Protein AF-A0A5D3JNY1-F1 (afdb_monomer_lite)

pLDDT: mean 77.34, std 17.38, range [34.56, 98.12]

Radius of gyration: 27.17 Å; chains: 1; bounding box: 45×22×76 Å

Secondary structure (DSSP, 8-state):
---HHHHHHHHHHHHHHHH-SS-----HHHHHHHHHHHHHS--PPPPPTT-----SS--HHHHHHHHHHHHTT--HHHHHHHHHHTSPP------

Foldseek 3Di:
DDDPVNVVVVVVVVVVVVPDPDDDDDPPVRVVVVVVCVVVVDPDDDADPPDADFDPDQDPQLVVQLVVCVVVVHDPVSSNVSSRVRGDHDPPPDD

Sequence (95 aa):
MINRNKLEHILEYAKQQRYIGQSCKVPPEDMVEIMERLLNAGNSPVIPDGYVMVPKEATLEMIKSGASAASNGMLIPGIYKAMLAAAPQEVTNGK

Structure (mmCIF, N/CA/C/O backbone):
data_AF-A0A5D3JNY1-F1
#
_entry.id   AF-A0A5D3JNY1-F1
#
loop_
_atom_site.group_PDB
_atom_site.id
_atom_site.type_symbol
_atom_site.label_atom_id
_atom_site.label_alt_id
_atom_site.label_comp_id
_atom_site.label_asym_id
_atom_site.label_entity_id
_atom_site.label_seq_id
_atom_site.pdbx_PDB_ins_code
_atom_site.Cartn_x
_atom_site.Cartn_y
_atom_site.Cartn_z
_atom_site.occupancy
_atom_site.B_iso_or_equiv
_atom_site.auth_seq_id
_atom_site.auth_comp_id
_atom_site.auth_asym_id
_atom_site.auth_atom_id
_atom_site.pdbx_PDB_model_num
ATOM 1 N N . MET A 1 1 ? 6.496 -4.586 -52.130 1.00 54.00 1 MET A N 1
ATOM 2 C CA . MET A 1 1 ? 7.667 -4.717 -53.028 1.00 54.00 1 MET A CA 1
ATOM 3 C C . MET A 1 1 ? 8.744 -3.759 -52.542 1.00 54.00 1 MET A C 1
ATOM 5 O O . MET A 1 1 ? 8.426 -2.604 -52.286 1.00 54.00 1 MET A O 1
ATOM 9 N N . ILE A 1 2 ? 9.969 -4.234 -52.309 1.00 56.06 2 ILE A N 1
ATOM 10 C CA . ILE A 1 2 ? 11.071 -3.397 -51.804 1.00 56.06 2 ILE A CA 1
ATOM 11 C C . ILE A 1 2 ? 11.654 -2.575 -52.963 1.00 56.06 2 ILE A C 1
ATOM 13 O O . ILE A 1 2 ? 11.972 -3.124 -54.013 1.00 56.06 2 ILE A O 1
ATOM 17 N N . ASN A 1 3 ? 11.755 -1.255 -52.776 1.00 79.56 3 ASN A N 1
ATOM 18 C CA . ASN A 1 3 ? 12.344 -0.322 -53.741 1.00 79.56 3 ASN A CA 1
ATOM 19 C C . ASN A 1 3 ? 13.880 -0.463 -53.750 1.00 79.56 3 ASN A C 1
ATOM 21 O O . ASN A 1 3 ? 14.481 -0.692 -52.700 1.00 79.56 3 ASN A O 1
ATOM 25 N N . ARG A 1 4 ? 14.513 -0.266 -54.910 1.00 71.69 4 ARG A N 1
ATOM 26 C CA . ARG A 1 4 ? 15.967 -0.312 -55.122 1.00 71.69 4 ARG A CA 1
ATOM 27 C C . ARG A 1 4 ? 16.740 0.518 -54.095 1.00 71.69 4 ARG A C 1
ATOM 29 O O . ARG A 1 4 ? 17.688 0.015 -53.512 1.00 71.69 4 ARG A O 1
ATOM 36 N N . ASN A 1 5 ? 16.272 1.724 -53.777 1.00 80.12 5 ASN A N 1
ATOM 37 C CA . ASN A 1 5 ? 16.925 2.586 -52.781 1.00 80.12 5 ASN A CA 1
ATOM 38 C C . ASN A 1 5 ? 16.943 1.956 -51.378 1.00 80.12 5 ASN A C 1
ATOM 40 O O . ASN A 1 5 ? 17.912 2.092 -50.639 1.00 80.12 5 ASN A O 1
ATOM 44 N N . LYS A 1 6 ? 15.880 1.225 -51.024 1.00 70.19 6 LYS A N 1
ATOM 45 C CA . LYS A 1 6 ? 15.773 0.518 -49.744 1.00 70.19 6 LYS A CA 1
ATOM 46 C C . LYS A 1 6 ? 16.649 -0.738 -49.728 1.00 70.19 6 LYS A C 1
ATOM 48 O O . LYS A 1 6 ? 17.171 -1.091 -48.679 1.00 70.19 6 LYS A O 1
ATOM 53 N N . LEU A 1 7 ? 16.845 -1.377 -50.884 1.00 72.69 7 LEU A N 1
ATOM 54 C CA . LEU A 1 7 ? 17.757 -2.511 -51.041 1.00 72.69 7 LEU A CA 1
ATOM 55 C C . LEU A 1 7 ? 19.225 -2.085 -50.878 1.00 72.69 7 LEU A C 1
ATOM 57 O O . LEU A 1 7 ? 19.951 -2.725 -50.126 1.00 72.69 7 LEU A O 1
ATOM 61 N N . GLU A 1 8 ? 19.638 -0.982 -51.509 1.00 73.25 8 GLU A N 1
ATOM 62 C CA . GLU A 1 8 ? 20.997 -0.428 -51.373 1.00 73.25 8 GLU A CA 1
ATOM 63 C C . GLU A 1 8 ? 21.309 -0.059 -49.916 1.00 73.25 8 GLU A C 1
ATOM 65 O O . GLU A 1 8 ? 22.363 -0.408 -49.392 1.00 73.25 8 GLU A O 1
ATOM 70 N N . HIS A 1 9 ? 20.349 0.553 -49.217 1.00 68.88 9 HIS A N 1
ATOM 71 C CA . HIS A 1 9 ? 20.507 0.928 -47.812 1.00 68.88 9 HIS A CA 1
ATOM 72 C C . HIS A 1 9 ? 20.679 -0.288 -46.882 1.00 68.88 9 HIS A C 1
ATOM 74 O O . HIS A 1 9 ? 21.452 -0.245 -45.929 1.00 68.88 9 HIS A O 1
ATOM 80 N N . ILE A 1 10 ? 19.986 -1.397 -47.168 1.00 71.75 10 ILE A N 1
ATOM 81 C CA . ILE A 1 10 ? 20.110 -2.656 -46.415 1.00 71.75 10 ILE A CA 1
ATOM 82 C C . ILE A 1 10 ? 21.448 -3.346 -46.714 1.00 71.75 10 ILE A C 1
ATOM 84 O O . ILE A 1 10 ? 22.087 -3.873 -45.804 1.00 71.75 10 ILE A O 1
ATOM 88 N N . LEU A 1 11 ? 21.887 -3.343 -47.975 1.00 73.38 11 LEU A N 1
ATOM 89 C CA . LEU A 1 11 ? 23.153 -3.954 -48.388 1.00 73.38 11 LEU A CA 1
ATOM 90 C C . LEU A 1 11 ? 24.358 -3.213 -47.808 1.00 73.38 11 LEU A C 1
ATOM 92 O O . LEU A 1 11 ? 25.308 -3.849 -47.352 1.00 73.38 11 LEU A O 1
ATOM 96 N N . GLU A 1 12 ? 24.308 -1.885 -47.785 1.00 72.56 12 GLU A N 1
ATOM 97 C CA . GLU A 1 12 ? 25.367 -1.062 -47.208 1.00 72.56 12 GLU A CA 1
ATOM 98 C C . GLU A 1 12 ? 25.444 -1.244 -45.685 1.00 72.56 12 GLU A C 1
ATOM 100 O O . GLU A 1 12 ? 26.530 -1.412 -45.126 1.00 72.56 12 GLU A O 1
ATOM 105 N N . TYR A 1 13 ? 24.288 -1.359 -45.025 1.00 61.81 13 TYR A N 1
ATOM 106 C CA . TYR A 1 13 ? 24.188 -1.687 -43.603 1.00 61.81 13 TYR A CA 1
ATOM 107 C C . TYR A 1 13 ? 24.759 -3.081 -43.280 1.00 61.81 13 TYR A C 1
ATOM 109 O O . TYR A 1 13 ? 25.545 -3.236 -42.348 1.00 61.81 13 TYR A O 1
ATOM 117 N N . ALA A 1 14 ? 24.449 -4.100 -44.089 1.00 62.25 14 ALA A N 1
ATOM 118 C CA . ALA A 1 14 ? 24.967 -5.459 -43.909 1.00 62.25 14 ALA A CA 1
ATOM 119 C C . ALA A 1 14 ? 26.484 -5.572 -44.169 1.00 62.25 14 ALA A C 1
ATOM 121 O O . ALA A 1 14 ? 27.176 -6.346 -43.506 1.00 62.25 14 ALA A O 1
ATOM 122 N N . LYS A 1 15 ? 27.038 -4.782 -45.100 1.00 63.56 15 LYS A N 1
ATOM 123 C CA . LYS A 1 15 ? 28.495 -4.700 -45.319 1.00 63.56 15 LYS A CA 1
ATOM 124 C C . LYS A 1 15 ? 29.217 -4.073 -44.126 1.00 63.56 15 LYS A C 1
ATOM 126 O O . LYS A 1 15 ? 30.273 -4.569 -43.732 1.00 63.56 15 LYS A O 1
ATOM 131 N N . GLN A 1 16 ? 28.633 -3.035 -43.524 1.00 60.56 16 GLN A N 1
ATOM 132 C CA . GLN A 1 16 ? 29.166 -2.398 -42.315 1.00 60.56 16 GLN A CA 1
ATOM 133 C C . GLN A 1 16 ? 29.205 -3.363 -41.117 1.00 60.56 16 GLN A C 1
ATOM 135 O O . GLN A 1 16 ? 30.146 -3.307 -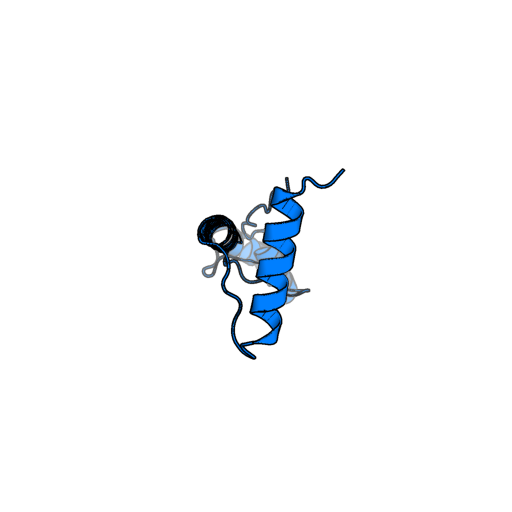40.327 1.00 60.56 16 GLN A O 1
ATOM 140 N N . GLN A 1 17 ? 28.259 -4.306 -41.022 1.00 55.91 17 GLN A N 1
ATOM 141 C CA . GLN A 1 17 ? 28.212 -5.316 -39.954 1.00 55.91 17 GLN A CA 1
ATOM 142 C C . GLN A 1 17 ? 29.384 -6.315 -39.970 1.00 55.91 17 GLN A C 1
ATOM 144 O O . GLN A 1 17 ? 29.720 -6.868 -38.925 1.00 55.91 17 GLN A O 1
ATOM 149 N N . ARG A 1 18 ? 30.029 -6.562 -41.124 1.00 54.81 18 ARG A N 1
ATOM 150 C CA . ARG A 1 18 ? 31.103 -7.573 -41.249 1.00 54.81 18 ARG A CA 1
ATOM 151 C C . ARG A 1 18 ? 32.508 -7.030 -40.960 1.00 54.81 18 ARG A C 1
ATOM 153 O O . ARG A 1 18 ? 33.428 -7.818 -40.762 1.00 54.81 18 ARG A O 1
ATOM 160 N N . TYR A 1 19 ? 32.688 -5.708 -40.950 1.00 53.38 19 TYR A N 1
ATOM 161 C CA . TYR A 1 19 ? 34.016 -5.081 -40.887 1.00 53.38 19 TYR A CA 1
ATOM 162 C C . TYR A 1 19 ? 34.491 -4.717 -39.476 1.00 53.38 19 TYR A C 1
ATOM 164 O O . TYR A 1 19 ? 35.681 -4.496 -39.271 1.00 53.38 19 TYR A O 1
ATOM 172 N N . ILE A 1 20 ? 33.589 -4.649 -38.500 1.00 51.81 20 ILE A N 1
ATOM 173 C CA . ILE A 1 20 ? 33.888 -4.122 -37.167 1.00 51.81 20 ILE A CA 1
ATOM 174 C C . ILE A 1 20 ? 33.179 -4.974 -36.126 1.00 51.81 20 ILE A C 1
ATOM 176 O O . ILE A 1 20 ? 31.999 -4.793 -35.850 1.00 51.81 20 ILE A O 1
ATOM 180 N N . GLY A 1 21 ? 33.903 -5.920 -35.535 1.00 52.50 21 GLY A N 1
ATOM 181 C CA . GLY A 1 21 ? 33.414 -6.772 -34.452 1.00 52.50 21 GLY A CA 1
ATOM 182 C C . GLY A 1 21 ? 33.092 -6.040 -33.139 1.00 52.50 21 GLY A C 1
ATOM 183 O O . GLY A 1 21 ? 33.325 -6.626 -32.089 1.00 52.50 21 GLY A O 1
ATOM 184 N N . GLN A 1 22 ? 32.590 -4.792 -33.150 1.00 55.94 22 GLN A N 1
ATOM 185 C CA . GLN A 1 22 ? 32.073 -4.136 -31.945 1.00 55.94 22 GLN A CA 1
ATOM 186 C C . GLN A 1 22 ? 31.124 -2.939 -32.185 1.00 55.94 22 GLN A C 1
ATOM 188 O O . GLN A 1 22 ? 31.359 -2.086 -33.037 1.00 55.94 22 GLN A O 1
ATOM 193 N N . SER A 1 23 ? 30.089 -2.923 -31.331 1.00 52.66 23 SER A N 1
ATOM 194 C CA . SER A 1 23 ? 29.043 -1.934 -31.004 1.00 52.66 23 SER A CA 1
ATOM 195 C C . SER A 1 23 ? 28.206 -1.319 -32.135 1.00 52.66 23 SER A C 1
ATOM 197 O O . SER A 1 23 ? 28.645 -0.462 -32.900 1.00 52.66 23 SER A O 1
ATOM 199 N N . CYS A 1 24 ? 26.936 -1.714 -32.122 1.00 51.62 24 CYS A N 1
ATOM 200 C CA . CYS A 1 24 ? 25.792 -1.18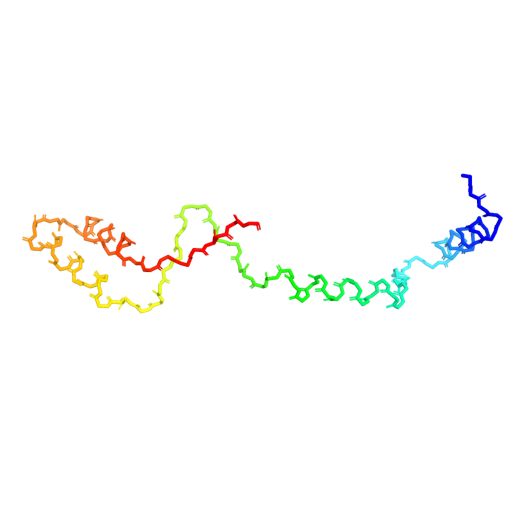0 -32.848 1.00 51.62 24 CYS A CA 1
ATOM 201 C C . CYS A 1 24 ? 25.800 0.359 -32.922 1.00 51.62 24 CYS A C 1
ATOM 203 O O . CYS A 1 24 ? 25.764 1.031 -31.894 1.00 51.62 24 CYS A O 1
ATOM 205 N N . LYS A 1 25 ? 25.786 0.922 -34.135 1.00 56.09 25 LYS A N 1
ATOM 206 C CA . LYS A 1 25 ? 25.476 2.340 -34.364 1.00 56.09 25 LYS A CA 1
ATOM 207 C C . LYS A 1 25 ? 23.981 2.451 -34.625 1.00 56.09 25 LYS A C 1
ATOM 209 O O . LYS A 1 25 ? 23.528 2.240 -35.747 1.00 56.09 25 LYS A O 1
ATOM 214 N N . VAL A 1 26 ? 23.224 2.685 -33.563 1.00 56.94 26 VAL A N 1
ATOM 215 C CA . VAL A 1 26 ? 21.797 2.998 -33.655 1.00 56.94 26 VAL A CA 1
ATOM 216 C C . VAL A 1 26 ? 21.658 4.367 -34.352 1.00 56.94 26 VAL A C 1
ATOM 218 O O . VAL A 1 26 ? 22.371 5.297 -33.961 1.00 56.94 26 VAL A O 1
ATOM 221 N N . PRO A 1 27 ? 20.823 4.503 -35.401 1.00 63.00 27 PRO A N 1
ATOM 222 C CA . PRO A 1 27 ? 20.541 5.786 -36.046 1.00 63.00 27 PRO A CA 1
ATOM 223 C C . PRO A 1 27 ? 20.056 6.839 -35.036 1.00 63.00 27 PRO A C 1
ATOM 225 O O . PRO A 1 27 ? 19.371 6.483 -34.078 1.00 63.00 27 PRO A O 1
ATOM 228 N N . PRO A 1 28 ? 20.386 8.129 -35.214 1.00 59.31 28 PRO A N 1
ATOM 229 C CA . PRO A 1 28 ? 19.999 9.173 -34.266 1.00 59.31 28 PRO A CA 1
ATOM 230 C C . PRO A 1 28 ? 18.476 9.292 -34.091 1.00 59.31 28 PRO A C 1
ATOM 232 O O . PRO A 1 28 ? 18.028 9.583 -32.987 1.00 59.31 28 PRO A O 1
ATOM 235 N N . GLU A 1 29 ? 17.682 8.996 -35.122 1.00 62.16 29 GLU A N 1
ATOM 236 C CA . GLU A 1 29 ? 16.217 8.923 -35.038 1.00 62.16 29 GLU A CA 1
ATOM 237 C C . GLU A 1 29 ? 15.747 7.788 -34.110 1.00 62.16 29 GLU A C 1
ATOM 239 O O . GLU A 1 29 ? 14.893 8.001 -33.250 1.00 62.16 29 GLU A O 1
ATOM 244 N N . ASP A 1 30 ? 16.367 6.610 -34.213 1.00 72.56 30 ASP A N 1
ATOM 245 C CA . ASP A 1 30 ? 16.053 5.441 -33.382 1.00 72.56 30 ASP A CA 1
ATOM 246 C C . ASP A 1 30 ? 16.549 5.626 -31.932 1.00 72.56 30 ASP A C 1
ATOM 248 O O . ASP A 1 30 ? 15.947 5.116 -30.988 1.00 72.56 30 ASP A O 1
ATOM 252 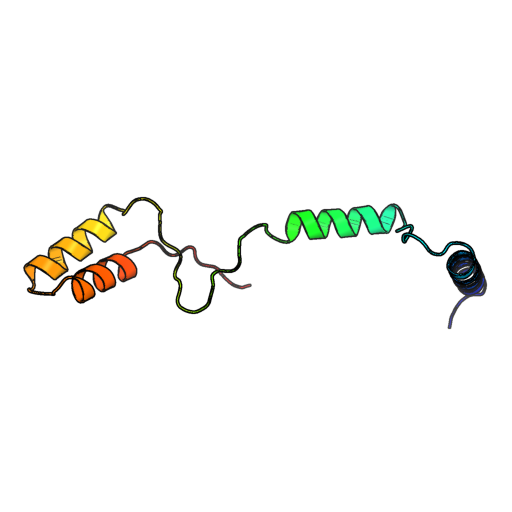N N . MET A 1 31 ? 17.629 6.391 -31.721 1.00 69.12 31 MET A N 1
ATOM 253 C CA . MET A 1 31 ? 18.135 6.732 -30.383 1.00 69.12 31 MET A CA 1
ATOM 254 C C . MET A 1 31 ? 17.135 7.575 -29.587 1.00 69.12 31 MET A C 1
ATOM 256 O O . MET A 1 31 ? 17.007 7.378 -28.378 1.00 69.12 31 MET A O 1
ATOM 260 N N . VAL A 1 32 ? 16.425 8.495 -30.250 1.00 69.88 32 VAL A N 1
ATOM 261 C CA . VAL A 1 32 ? 15.397 9.332 -29.613 1.00 69.88 32 VAL A CA 1
ATOM 262 C C . VAL A 1 32 ? 14.213 8.475 -29.180 1.00 69.88 32 VAL A C 1
ATOM 264 O O . VAL A 1 32 ? 13.801 8.562 -28.026 1.00 69.88 32 VAL A O 1
ATOM 267 N N . GLU A 1 33 ? 13.729 7.587 -30.052 1.00 73.69 33 GLU A N 1
ATOM 268 C CA . GLU A 1 33 ? 12.622 6.679 -29.728 1.00 73.69 33 GLU A CA 1
ATOM 269 C C . GLU A 1 33 ? 12.988 5.716 -28.585 1.00 73.69 33 GLU A C 1
ATOM 271 O O . GLU A 1 33 ? 12.189 5.470 -27.678 1.00 73.69 33 GLU A O 1
ATOM 276 N N . ILE A 1 34 ? 14.217 5.191 -28.579 1.00 71.12 34 ILE A N 1
ATOM 277 C CA . ILE A 1 34 ? 14.708 4.320 -27.505 1.00 71.12 34 ILE A CA 1
ATOM 278 C C . ILE A 1 34 ? 14.828 5.090 -26.189 1.00 71.12 34 ILE A C 1
ATOM 280 O O . ILE 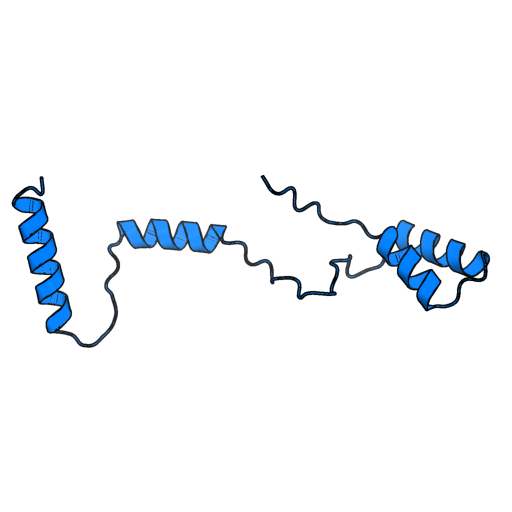A 1 34 ? 14.418 4.580 -25.148 1.00 71.12 34 ILE A O 1
ATOM 284 N N . MET A 1 35 ? 15.368 6.309 -26.213 1.00 72.19 35 MET A N 1
ATOM 285 C CA . MET A 1 35 ? 15.523 7.120 -25.009 1.00 72.19 35 MET A CA 1
ATOM 286 C C . MET A 1 35 ? 14.166 7.538 -24.441 1.00 72.19 35 MET A C 1
ATOM 288 O O . MET A 1 35 ? 13.964 7.449 -23.235 1.00 72.19 35 MET A O 1
ATOM 292 N N . GLU A 1 36 ? 13.212 7.904 -25.294 1.00 75.44 36 GLU A N 1
ATOM 293 C CA . GLU A 1 36 ? 11.835 8.188 -24.895 1.00 75.44 36 GLU A CA 1
ATOM 294 C C . GLU A 1 36 ? 11.174 6.961 -24.254 1.00 75.44 36 GLU A C 1
ATOM 296 O O . GLU A 1 36 ? 10.584 7.063 -23.180 1.00 75.44 36 GLU A O 1
ATOM 301 N N . ARG A 1 37 ? 11.341 5.770 -24.840 1.00 68.94 37 ARG A N 1
ATOM 302 C CA . ARG A 1 37 ? 10.840 4.523 -24.245 1.00 68.94 37 ARG A CA 1
ATOM 303 C C . ARG A 1 37 ? 11.510 4.186 -22.921 1.00 68.94 37 ARG A C 1
ATOM 305 O O . ARG A 1 37 ? 10.814 3.746 -22.020 1.00 68.94 37 ARG A O 1
ATOM 312 N N . LEU A 1 38 ? 12.818 4.394 -22.778 1.00 70.88 38 LEU A N 1
ATOM 313 C CA . LEU A 1 38 ? 13.540 4.149 -21.523 1.00 70.88 38 LEU A CA 1
ATOM 314 C C . LEU A 1 38 ? 13.142 5.139 -20.424 1.00 70.88 38 LEU A C 1
ATOM 316 O O . LEU A 1 38 ? 12.991 4.742 -19.273 1.00 70.88 38 LEU A O 1
ATOM 320 N N . LEU A 1 39 ? 12.930 6.408 -20.774 1.00 70.50 39 LEU A N 1
ATOM 321 C CA . LEU A 1 39 ? 12.420 7.421 -19.849 1.00 70.50 39 LEU A CA 1
ATOM 322 C C . LEU A 1 39 ? 10.979 7.108 -19.420 1.00 70.50 39 LEU A C 1
ATOM 324 O O . LEU A 1 39 ? 10.632 7.295 -18.255 1.00 70.50 39 LEU A O 1
ATOM 328 N N . ASN A 1 40 ? 10.171 6.566 -20.335 1.00 66.00 40 ASN A N 1
ATOM 329 C CA . ASN A 1 40 ? 8.788 6.166 -20.079 1.00 66.00 40 ASN A CA 1
ATOM 330 C C . ASN A 1 40 ? 8.646 4.759 -19.475 1.00 66.00 40 ASN A C 1
ATOM 332 O O . ASN A 1 40 ? 7.566 4.421 -18.995 1.00 66.00 40 ASN A O 1
ATOM 336 N N . ALA A 1 41 ? 9.703 3.939 -19.459 1.00 65.69 41 ALA A N 1
ATOM 337 C CA . ALA A 1 41 ? 9.657 2.543 -19.011 1.00 65.69 41 ALA A CA 1
ATOM 338 C C . ALA A 1 41 ? 9.414 2.377 -17.502 1.00 65.69 41 ALA A C 1
ATOM 340 O O . ALA A 1 41 ? 9.310 1.245 -17.044 1.00 65.69 41 ALA A O 1
ATOM 341 N N . GLY A 1 42 ? 9.287 3.474 -16.747 1.00 60.44 42 GLY A N 1
ATOM 342 C CA . GLY A 1 42 ? 8.951 3.457 -15.330 1.00 60.44 42 GLY A CA 1
ATOM 343 C C . GLY A 1 42 ? 10.042 2.782 -14.506 1.00 60.44 42 GLY A C 1
ATOM 344 O O . GLY A 1 42 ? 10.090 1.566 -14.382 1.00 60.44 42 GLY A O 1
ATOM 345 N N . ASN A 1 43 ? 10.890 3.574 -13.851 1.00 60.25 43 ASN A N 1
ATOM 346 C CA . ASN A 1 43 ? 11.895 3.075 -12.901 1.00 60.25 43 ASN A CA 1
ATOM 347 C C . ASN A 1 43 ? 11.280 2.508 -11.601 1.00 60.25 43 ASN A C 1
ATOM 349 O O . ASN A 1 43 ? 11.912 2.556 -10.546 1.00 60.25 43 ASN A O 1
ATOM 353 N N . SER A 1 44 ? 10.043 2.012 -11.640 1.00 63.72 44 SER A N 1
ATOM 354 C CA . SER A 1 44 ? 9.418 1.396 -10.480 1.00 63.72 44 SER A CA 1
ATOM 355 C C . SER A 1 44 ? 9.931 -0.036 -10.356 1.00 63.72 44 SER A C 1
ATOM 357 O O . SER A 1 44 ? 9.729 -0.835 -11.273 1.00 63.72 44 SER A O 1
ATOM 359 N N . PRO A 1 45 ? 10.609 -0.384 -9.249 1.00 69.81 45 PRO A N 1
ATOM 360 C CA . PRO A 1 45 ? 11.044 -1.749 -9.023 1.00 69.81 45 PRO A CA 1
ATOM 361 C C . PRO A 1 45 ? 9.836 -2.685 -9.068 1.00 69.81 45 PRO A C 1
ATOM 363 O O . PRO A 1 45 ? 8.778 -2.389 -8.510 1.00 69.81 45 PRO A O 1
ATOM 366 N N . VAL A 1 46 ? 10.007 -3.823 -9.737 1.00 80.56 46 VAL A N 1
ATOM 367 C CA . VAL A 1 46 ? 9.012 -4.895 -9.715 1.00 80.56 46 VAL A CA 1
ATOM 368 C C . VAL A 1 46 ? 8.846 -5.350 -8.267 1.00 80.56 46 VAL A C 1
ATOM 370 O O . VAL A 1 46 ? 9.827 -5.692 -7.604 1.00 80.56 46 VAL A O 1
ATOM 373 N N . ILE A 1 47 ? 7.609 -5.341 -7.776 1.00 83.19 47 ILE A N 1
ATOM 374 C CA . ILE A 1 47 ? 7.269 -5.873 -6.456 1.00 83.19 47 ILE A CA 1
ATOM 375 C C . ILE A 1 47 ? 7.339 -7.403 -6.562 1.00 83.19 47 ILE A C 1
ATOM 377 O O . ILE A 1 47 ? 6.627 -7.962 -7.397 1.00 83.19 47 ILE A O 1
ATOM 381 N N . PRO A 1 48 ? 8.184 -8.094 -5.775 1.00 85.69 48 PRO A N 1
ATOM 382 C CA . PRO A 1 48 ? 8.267 -9.549 -5.839 1.00 85.69 48 PRO A CA 1
ATOM 383 C C . PRO A 1 48 ? 6.965 -10.222 -5.393 1.00 85.69 48 PRO A C 1
ATOM 385 O O . PRO A 1 48 ? 6.21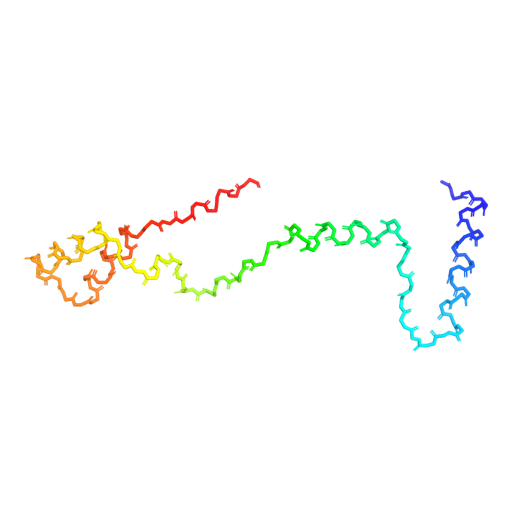6 -9.680 -4.577 1.00 85.69 48 PRO A O 1
ATOM 388 N N . ASP A 1 49 ? 6.739 -11.447 -5.865 1.00 84.38 49 ASP A N 1
ATOM 389 C CA . ASP A 1 49 ? 5.585 -12.245 -5.450 1.00 84.38 49 ASP A CA 1
ATOM 390 C C . ASP A 1 49 ? 5.544 -12.419 -3.923 1.00 84.38 49 ASP A C 1
ATOM 392 O O . ASP A 1 49 ? 6.548 -12.724 -3.276 1.00 84.38 49 ASP A O 1
ATOM 396 N N . GLY A 1 50 ? 4.361 -12.219 -3.338 1.00 87.88 50 GLY A N 1
ATOM 397 C CA . GLY A 1 50 ? 4.148 -12.288 -1.888 1.00 87.88 50 GLY A CA 1
ATOM 398 C C . GLY A 1 50 ? 4.473 -11.002 -1.118 1.00 87.88 50 GLY A C 1
ATOM 399 O O . GLY A 1 50 ? 4.265 -10.971 0.095 1.00 87.88 50 GLY A O 1
ATOM 400 N N . TYR A 1 51 ? 4.928 -9.940 -1.790 1.00 89.19 51 TYR A N 1
ATOM 401 C CA . TYR A 1 51 ? 5.114 -8.613 -1.198 1.00 89.19 51 TYR A CA 1
ATOM 402 C C . TYR A 1 51 ? 3.965 -7.672 -1.575 1.00 89.19 51 TYR A C 1
ATOM 404 O O . TYR A 1 51 ? 3.331 -7.812 -2.618 1.00 89.19 51 TYR A O 1
ATOM 412 N N . VAL A 1 52 ? 3.701 -6.689 -0.712 1.00 88.62 52 VAL A N 1
ATOM 413 C CA . VAL A 1 52 ? 2.709 -5.631 -0.940 1.00 88.62 52 VAL A CA 1
ATOM 414 C C . VAL A 1 52 ? 3.350 -4.274 -0.674 1.00 88.62 52 VAL A C 1
ATOM 416 O O . VAL A 1 52 ? 4.119 -4.126 0.280 1.00 88.62 52 VAL A O 1
ATOM 419 N N . MET A 1 53 ? 3.048 -3.287 -1.517 1.00 89.19 53 MET A N 1
ATOM 420 C CA . MET A 1 53 ? 3.500 -1.917 -1.294 1.00 89.19 53 MET A CA 1
ATOM 421 C C . MET A 1 53 ? 2.667 -1.270 -0.201 1.00 89.19 53 MET A C 1
ATOM 423 O O . MET A 1 53 ? 1.439 -1.307 -0.213 1.00 89.19 53 MET A O 1
ATOM 427 N N . VAL A 1 54 ? 3.358 -0.663 0.752 1.00 91.88 54 VAL A N 1
ATOM 428 C CA . VAL A 1 54 ? 2.752 0.106 1.832 1.00 91.88 54 VAL A CA 1
ATOM 429 C C . VAL A 1 54 ? 3.582 1.361 2.066 1.00 91.88 54 VAL A C 1
ATOM 431 O O . VAL A 1 54 ? 4.782 1.365 1.771 1.00 91.88 54 VAL A O 1
ATOM 434 N N . PRO A 1 55 ? 2.983 2.430 2.611 1.00 92.38 55 PRO A N 1
ATOM 435 C CA . PRO A 1 55 ? 3.745 3.583 3.056 1.00 92.38 55 PRO A CA 1
ATOM 436 C C . PRO A 1 55 ? 4.864 3.175 4.015 1.00 92.38 55 PRO A C 1
ATOM 438 O O . PRO A 1 55 ? 4.678 2.325 4.887 1.00 92.38 55 PRO A O 1
ATOM 441 N N . LYS A 1 56 ? 6.024 3.820 3.871 1.00 92.31 56 LYS A N 1
ATOM 442 C CA . LYS A 1 56 ? 7.169 3.612 4.766 1.00 92.31 56 LYS A CA 1
ATOM 443 C C . LYS A 1 56 ? 6.810 3.905 6.226 1.00 92.31 56 LYS A C 1
ATOM 445 O O . LYS A 1 56 ? 7.270 3.209 7.126 1.00 92.31 56 LYS A O 1
ATOM 450 N N . GLU A 1 57 ? 6.004 4.937 6.446 1.00 95.25 57 GLU A N 1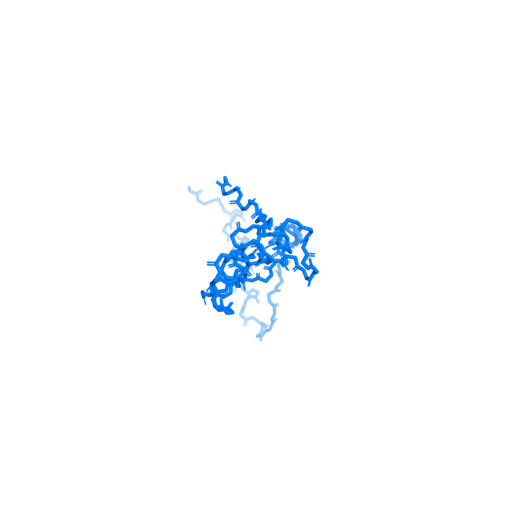
ATOM 451 C CA . GLU A 1 57 ? 5.469 5.303 7.753 1.00 95.25 57 GLU A CA 1
ATOM 452 C C . GLU A 1 57 ? 3.992 4.924 7.817 1.00 95.25 57 GLU A C 1
ATOM 454 O O . GLU A 1 57 ? 3.220 5.259 6.918 1.00 95.25 57 GLU A O 1
ATOM 459 N N . ALA A 1 58 ? 3.592 4.212 8.873 1.00 94.56 58 ALA A N 1
ATOM 460 C CA . ALA A 1 58 ? 2.210 3.779 9.029 1.00 94.56 58 ALA A CA 1
ATOM 461 C C . ALA A 1 58 ? 1.272 4.990 9.124 1.00 94.56 58 ALA A C 1
ATOM 463 O O . ALA A 1 58 ? 1.481 5.898 9.930 1.00 94.56 58 ALA A O 1
ATOM 464 N N . THR A 1 59 ? 0.208 4.983 8.323 1.00 95.94 59 THR A N 1
ATOM 465 C CA . THR A 1 59 ? -0.797 6.046 8.369 1.00 95.94 59 THR A CA 1
ATOM 466 C C . THR A 1 59 ? -1.650 5.931 9.631 1.00 95.94 59 THR A C 1
ATOM 468 O O . THR A 1 59 ? -1.738 4.872 10.261 1.00 95.94 59 THR A O 1
ATOM 471 N N . LEU A 1 60 ? -2.342 7.015 9.987 1.00 96.94 60 LEU A N 1
ATOM 472 C CA . LEU A 1 60 ? -3.246 7.014 11.136 1.00 96.94 60 LEU A CA 1
ATOM 473 C C . LEU A 1 60 ? -4.324 5.921 11.029 1.00 96.94 60 LEU A C 1
ATOM 475 O O . LEU A 1 60 ? -4.649 5.283 12.027 1.00 96.94 60 LEU A O 1
ATOM 479 N N . GLU A 1 61 ? -4.845 5.672 9.829 1.00 97.00 61 GLU A N 1
ATOM 480 C CA . GLU A 1 61 ? -5.863 4.641 9.601 1.00 97.00 61 GLU A CA 1
ATOM 481 C C . GLU A 1 61 ? -5.295 3.226 9.757 1.00 97.00 61 GLU A C 1
ATOM 483 O O . GLU A 1 61 ? -5.934 2.375 10.378 1.00 97.00 61 GLU A O 1
ATOM 488 N N . MET A 1 62 ? -4.053 2.990 9.314 1.00 97.88 62 MET A N 1
ATOM 489 C CA . MET A 1 62 ? -3.353 1.733 9.595 1.00 97.88 62 MET A CA 1
ATOM 490 C C . MET A 1 62 ? -3.216 1.517 11.105 1.00 97.88 62 MET A C 1
ATOM 492 O O . MET A 1 62 ? -3.560 0.449 11.607 1.00 97.88 62 MET A O 1
ATOM 496 N N . ILE A 1 63 ? -2.774 2.540 11.845 1.00 97.75 63 ILE A N 1
ATOM 497 C CA . ILE A 1 63 ? -2.584 2.467 13.301 1.00 97.75 63 ILE A CA 1
ATOM 498 C C . ILE A 1 63 ? -3.914 2.209 14.022 1.00 97.75 63 ILE A C 1
ATOM 500 O O . ILE A 1 63 ? -3.982 1.324 14.874 1.00 97.75 63 ILE A O 1
ATOM 504 N N . LYS A 1 64 ? -4.986 2.929 13.666 1.00 98.00 64 LYS A N 1
ATOM 505 C CA . LYS A 1 64 ? -6.329 2.729 14.239 1.00 98.00 64 LYS A CA 1
ATOM 506 C C . LYS A 1 64 ? -6.853 1.319 13.983 1.00 98.00 64 LYS A C 1
ATOM 508 O O . LYS A 1 64 ? -7.380 0.693 14.901 1.00 98.00 64 LYS A O 1
ATOM 513 N N . SER A 1 65 ? -6.680 0.810 12.764 1.00 98.00 65 SER A N 1
ATOM 514 C CA . SER A 1 65 ? -7.087 -0.548 12.395 1.00 98.00 65 SER A CA 1
ATOM 515 C C . SER A 1 65 ? -6.340 -1.599 13.223 1.00 98.00 65 SER A C 1
ATOM 517 O O . SER A 1 65 ? -6.955 -2.487 13.818 1.00 98.00 65 SER A O 1
ATOM 519 N N . GLY A 1 66 ? -5.020 -1.443 13.367 1.00 97.88 66 GLY A N 1
ATOM 520 C CA . GLY A 1 66 ? -4.206 -2.299 14.228 1.00 97.88 66 GLY A CA 1
ATOM 521 C C . GLY A 1 66 ? -4.625 -2.242 15.704 1.00 97.88 66 GLY A C 1
ATOM 522 O O . GLY A 1 66 ? -4.787 -3.282 16.343 1.00 97.88 66 GLY A O 1
ATOM 523 N N . ALA A 1 67 ? -4.867 -1.043 16.242 1.00 97.75 67 ALA A N 1
ATOM 524 C CA . ALA A 1 67 ? -5.311 -0.851 17.624 1.00 97.75 67 ALA A CA 1
ATOM 525 C C . ALA A 1 67 ? -6.706 -1.446 17.887 1.00 97.75 67 ALA A C 1
ATOM 527 O O . ALA A 1 67 ? -6.949 -2.025 18.950 1.00 97.75 67 ALA A O 1
ATOM 528 N N . SER A 1 68 ? -7.613 -1.353 16.911 1.00 98.06 68 SER A N 1
ATOM 529 C CA . SER A 1 68 ? -8.933 -1.981 16.979 1.00 98.06 68 SER A CA 1
ATOM 530 C C . SER A 1 68 ? -8.819 -3.506 16.979 1.00 98.06 68 SER A C 1
ATOM 532 O O . SER A 1 68 ? -9.412 -4.165 17.831 1.00 98.06 68 SER A O 1
ATOM 534 N N . ALA A 1 69 ? -7.991 -4.079 16.099 1.00 97.75 69 ALA A N 1
ATOM 535 C CA . ALA A 1 69 ? -7.735 -5.517 16.073 1.00 97.75 69 ALA A CA 1
ATOM 536 C C . ALA A 1 69 ? -7.148 -6.019 17.404 1.00 97.75 69 ALA A C 1
ATOM 538 O O . ALA A 1 69 ? -7.608 -7.032 17.930 1.00 97.75 69 ALA A O 1
ATOM 539 N N . ALA A 1 70 ? -6.193 -5.283 17.980 1.00 97.31 70 ALA A N 1
ATOM 540 C CA . ALA A 1 70 ? -5.613 -5.599 19.284 1.00 97.31 70 ALA A CA 1
ATOM 541 C C . ALA A 1 70 ? -6.672 -5.576 20.398 1.00 97.31 70 ALA A C 1
ATOM 543 O O . ALA A 1 70 ? -6.760 -6.511 21.191 1.00 97.31 70 ALA A O 1
ATOM 544 N N . SER A 1 71 ? -7.523 -4.546 20.412 1.00 97.12 71 SER A N 1
ATOM 545 C CA . SER A 1 71 ? -8.636 -4.421 21.366 1.00 97.12 71 SER A CA 1
ATOM 546 C C . SER A 1 71 ? -9.662 -5.553 21.232 1.00 97.12 71 SER A C 1
ATOM 548 O O . SER A 1 71 ? -10.280 -5.940 22.218 1.00 97.12 71 SER A O 1
ATOM 550 N N . ASN A 1 72 ? -9.799 -6.128 20.035 1.00 96.62 72 ASN A N 1
ATOM 551 C CA . ASN A 1 72 ? -10.655 -7.283 19.753 1.00 96.62 72 ASN A CA 1
ATOM 552 C C . ASN A 1 72 ? -9.981 -8.639 20.053 1.00 96.62 72 ASN A C 1
ATOM 554 O O . ASN A 1 72 ? -10.506 -9.684 19.673 1.00 96.62 72 ASN A O 1
ATOM 558 N N . GLY A 1 73 ? -8.815 -8.647 20.706 1.00 96.38 73 GLY A N 1
ATOM 559 C CA . GLY A 1 73 ? -8.113 -9.869 21.108 1.00 96.38 73 GLY A CA 1
ATOM 560 C C . GLY A 1 73 ? -7.315 -10.550 19.993 1.00 96.38 73 GLY A C 1
ATOM 561 O O . GLY A 1 73 ? -6.868 -11.683 20.170 1.00 96.38 73 GLY A O 1
ATOM 562 N N . MET A 1 74 ? -7.110 -9.892 18.846 1.00 96.88 74 MET A N 1
ATOM 563 C CA . MET A 1 74 ? -6.238 -10.430 17.800 1.00 96.88 74 MET A CA 1
ATOM 564 C C . MET A 1 74 ? -4.778 -10.408 18.256 1.00 96.88 74 MET A C 1
ATOM 566 O O . MET A 1 74 ? -4.277 -9.407 18.765 1.00 96.88 74 MET A O 1
ATOM 570 N N . LEU A 1 75 ? -4.066 -11.502 17.994 1.00 96.44 75 LEU A N 1
ATOM 571 C CA . LEU A 1 75 ? -2.614 -11.560 18.160 1.00 96.44 75 LEU A CA 1
ATOM 572 C C . LEU A 1 75 ? -1.901 -10.748 17.066 1.00 96.44 75 LEU A C 1
ATOM 574 O O . LEU A 1 75 ? -2.509 -10.362 16.064 1.00 96.44 75 LEU A O 1
ATOM 578 N N . ILE A 1 76 ? -0.587 -10.550 17.221 1.00 96.88 76 ILE A N 1
ATOM 579 C CA . ILE A 1 76 ? 0.263 -9.771 16.299 1.00 96.88 76 ILE A CA 1
ATOM 580 C C . ILE A 1 76 ? 0.014 -10.082 14.807 1.00 96.88 76 ILE A C 1
ATOM 582 O O . ILE A 1 76 ? -0.110 -9.132 14.035 1.00 96.88 76 ILE A O 1
ATOM 586 N N . PRO A 1 77 ? -0.156 -11.349 14.365 1.00 97.06 77 PRO A N 1
ATOM 587 C CA . PRO A 1 77 ? -0.462 -11.633 12.961 1.00 97.06 77 PRO A CA 1
ATOM 588 C C . PRO A 1 77 ? -1.804 -11.055 12.485 1.00 97.06 77 PRO A C 1
ATOM 590 O O . PRO A 1 77 ? -1.919 -10.629 11.339 1.00 97.06 77 PRO A O 1
ATOM 593 N N . GLY A 1 78 ? -2.825 -11.041 13.346 1.00 97.44 78 GLY A N 1
ATOM 594 C CA . GLY A 1 78 ? -4.137 -10.466 13.040 1.00 97.44 78 GLY A CA 1
ATOM 595 C C . GLY A 1 78 ? -4.105 -8.939 13.024 1.00 97.44 78 GLY A C 1
ATOM 596 O O . GLY A 1 78 ? -4.666 -8.327 12.119 1.00 97.44 78 GLY A O 1
ATOM 597 N N . ILE A 1 79 ? -3.367 -8.336 13.960 1.00 98.12 79 ILE A N 1
ATOM 598 C CA . ILE A 1 79 ? -3.112 -6.888 13.992 1.00 98.12 79 ILE A CA 1
ATOM 599 C C . ILE A 1 79 ? -2.404 -6.451 12.706 1.00 98.12 79 ILE A C 1
ATOM 601 O O . ILE A 1 79 ? -2.857 -5.530 12.033 1.00 98.12 79 ILE A O 1
ATOM 605 N N . TYR A 1 80 ? -1.336 -7.153 12.317 1.00 96.25 80 TYR A N 1
ATOM 606 C CA . TYR A 1 80 ? -0.575 -6.838 11.111 1.00 96.25 80 TYR A CA 1
ATOM 607 C C . TYR A 1 80 ? -1.429 -6.948 9.840 1.00 96.25 80 TYR A C 1
ATOM 609 O O . TYR A 1 80 ? -1.406 -6.047 9.005 1.00 96.25 80 TYR A O 1
ATOM 617 N N . LYS A 1 81 ? -2.264 -7.991 9.722 1.00 96.56 81 LYS A N 1
ATOM 618 C CA . LYS A 1 81 ? -3.229 -8.121 8.616 1.00 96.56 81 LYS A CA 1
ATOM 619 C C . LYS A 1 81 ? -4.213 -6.950 8.559 1.00 96.56 81 LYS A C 1
ATOM 621 O O . LYS A 1 81 ? -4.483 -6.447 7.474 1.00 96.56 81 LYS A O 1
ATOM 626 N N . ALA A 1 82 ? -4.720 -6.500 9.707 1.00 97.31 82 ALA A N 1
ATOM 627 C CA . ALA A 1 82 ? -5.632 -5.360 9.784 1.00 97.31 82 ALA A CA 1
ATOM 628 C C . ALA A 1 82 ? -4.955 -4.043 9.367 1.00 97.31 82 ALA A C 1
ATOM 630 O O . ALA A 1 82 ? -5.560 -3.230 8.667 1.00 97.31 82 ALA A O 1
ATOM 631 N N . MET A 1 83 ? -3.686 -3.852 9.744 1.00 97.06 83 MET A N 1
ATOM 632 C CA . MET A 1 83 ? -2.889 -2.703 9.311 1.00 97.06 83 MET A CA 1
ATOM 633 C C . MET A 1 83 ? -2.630 -2.723 7.800 1.00 97.06 83 MET A C 1
ATOM 635 O O . MET A 1 83 ? -2.798 -1.694 7.154 1.00 97.06 83 MET A O 1
ATOM 639 N N . LEU A 1 84 ? -2.264 -3.876 7.225 1.00 95.44 84 LEU A N 1
ATOM 640 C CA . LEU A 1 84 ? -2.055 -4.020 5.778 1.00 95.44 84 LEU A CA 1
ATOM 641 C C . LEU A 1 84 ? -3.340 -3.766 4.980 1.00 95.44 84 LEU A C 1
ATOM 643 O O . LEU A 1 84 ? -3.296 -3.097 3.954 1.00 95.44 84 LEU A O 1
ATOM 647 N N . ALA A 1 85 ? -4.485 -4.252 5.466 1.00 94.31 85 ALA A N 1
ATOM 648 C CA . ALA A 1 85 ? -5.780 -4.039 4.818 1.00 94.31 85 ALA A CA 1
ATOM 649 C C . ALA A 1 85 ? -6.208 -2.561 4.797 1.00 94.31 85 ALA A C 1
ATOM 651 O O . ALA A 1 85 ? -6.917 -2.136 3.890 1.00 94.31 85 ALA A O 1
ATOM 652 N N . ALA A 1 86 ? -5.773 -1.781 5.788 1.00 95.62 86 ALA A N 1
ATOM 653 C CA . ALA A 1 86 ? -6.020 -0.344 5.871 1.00 95.62 86 ALA A CA 1
ATOM 654 C C . ALA A 1 86 ? -4.933 0.502 5.179 1.00 95.62 86 ALA A C 1
ATOM 656 O O . ALA A 1 86 ? -5.045 1.730 5.143 1.00 95.62 86 ALA A O 1
ATOM 657 N N . ALA A 1 87 ? -3.867 -0.119 4.662 1.00 94.69 87 ALA A N 1
ATOM 658 C CA . ALA A 1 87 ? -2.803 0.604 3.984 1.00 94.69 87 ALA A CA 1
ATOM 659 C C . ALA A 1 87 ? -3.310 1.156 2.642 1.00 94.69 87 ALA A C 1
ATOM 661 O O . ALA A 1 87 ? -3.935 0.410 1.880 1.00 94.69 87 ALA A O 1
ATOM 662 N N . PRO A 1 88 ? -3.032 2.432 2.317 1.00 90.06 88 PRO A N 1
ATOM 663 C CA . PRO A 1 88 ? -3.376 2.979 1.015 1.00 90.06 88 PRO A CA 1
ATOM 664 C C . PRO A 1 88 ? -2.602 2.213 -0.059 1.00 90.06 88 PRO A C 1
ATOM 666 O O . PRO A 1 88 ? -1.375 2.141 -0.021 1.00 90.06 88 PRO A O 1
ATOM 669 N N . GLN A 1 89 ? -3.338 1.624 -0.995 1.00 80.00 89 GLN A N 1
ATOM 670 C CA . GLN A 1 89 ? -2.771 0.950 -2.153 1.00 80.00 89 GLN A CA 1
ATOM 671 C C . GLN A 1 89 ? -2.725 1.957 -3.296 1.00 80.00 89 GLN A C 1
ATOM 673 O O . GLN A 1 89 ? -3.751 2.560 -3.626 1.00 80.00 89 GLN A O 1
ATOM 678 N N . GLU A 1 90 ? -1.557 2.155 -3.904 1.00 67.81 90 GLU A N 1
ATOM 679 C CA . GLU A 1 90 ? -1.515 2.847 -5.186 1.00 67.81 90 GLU A CA 1
ATOM 680 C C . GLU A 1 90 ? -2.265 1.974 -6.191 1.00 67.81 90 GLU A C 1
ATOM 682 O O . GLU A 1 90 ? -1.859 0.850 -6.486 1.00 67.81 90 GLU A O 1
ATOM 687 N N . VAL A 1 91 ? -3.415 2.458 -6.663 1.00 54.44 91 VAL A N 1
ATOM 688 C CA . VAL A 1 91 ? -4.140 1.833 -7.767 1.00 54.44 91 VAL A CA 1
ATOM 689 C C . VAL A 1 91 ? -3.217 1.862 -8.975 1.00 54.44 91 VAL A C 1
ATOM 691 O O . VAL A 1 91 ? -3.127 2.864 -9.684 1.00 54.44 91 VAL A O 1
ATOM 694 N N . THR A 1 92 ? -2.567 0.737 -9.253 1.00 50.28 92 THR A N 1
ATOM 695 C CA . THR A 1 92 ? -2.168 0.390 -10.610 1.00 50.28 92 THR A CA 1
ATOM 696 C C . THR A 1 92 ? -3.459 0.173 -11.396 1.00 50.28 92 THR A C 1
ATOM 698 O O . THR A 1 92 ? -3.903 -0.946 -11.631 1.00 50.28 92 THR A O 1
ATOM 701 N N . ASN A 1 93 ? -4.131 1.270 -11.759 1.00 39.84 93 ASN A N 1
ATOM 702 C CA . ASN A 1 93 ? -5.184 1.248 -12.761 1.00 39.84 93 ASN A CA 1
ATOM 703 C C . ASN A 1 93 ? -4.516 0.849 -14.076 1.00 39.84 93 ASN A C 1
ATOM 705 O O . ASN A 1 93 ? -4.058 1.699 -14.835 1.00 39.84 93 ASN A O 1
ATOM 709 N N . GLY A 1 94 ? -4.429 -0.460 -14.305 1.00 45.84 94 GLY A N 1
ATOM 710 C CA . GLY A 1 94 ? -4.112 -1.033 -15.597 1.00 45.84 94 GLY A CA 1
ATOM 711 C C . GLY A 1 94 ? -5.186 -0.600 -16.587 1.00 45.84 94 GLY A C 1
ATOM 712 O O . GLY A 1 94 ? -6.300 -1.125 -16.579 1.00 45.84 94 GLY A O 1
ATOM 713 N N . LYS A 1 95 ? -4.847 0.393 -17.403 1.00 34.56 95 LYS A N 1
ATOM 714 C CA . LYS A 1 95 ? -5.404 0.592 -18.734 1.00 34.56 95 LYS A CA 1
ATOM 715 C C . LYS A 1 95 ? -4.286 0.390 -19.736 1.00 34.56 95 LYS A C 1
ATOM 717 O O . LYS A 1 95 ? -3.172 0.877 -19.448 1.00 34.56 95 LYS A O 1
#

Organism: Klebsiella pneumoniae (NCBI:txid573)